Protein AF-A0AA43KX79-F1 (afdb_monomer)

Mean predicted aligned error: 3.8 Å

Nearest PDB structures (foldseek):
  7kb3-assembly2_C  TM=3.695E-01  e=6.181E+00  Vibrio cholerae O1 biovar El Tor str. N16961

Secondary structure (DSSP, 8-state):
-EEEEEE-TT--HHHHHHHHHHHHHHHHTS--EETTEE-GGGGPBPTTS-BHHHHHHHHS-EEEE-SSEEEEE-SSEEEEEE-HHHHHHTTS---EEEEGGG-

Radius of gyration: 12.98 Å; Cα contacts (8 Å, |Δi|>4): 204; chains: 1; bounding box: 33×32×28 Å

Sequence (103 aa):
MEATHKIVEGYTNRKLANAALKAMALIDDCDQGTIRNPYNLASAILDDNRTLIQTIYEDGYIRFNNGWFIVEADEYCLYVDITGIAHREMGFPEYKMNDDTNN

Structure (mmCIF, N/CA/C/O backbone):
data_AF-A0AA43KX79-F1
#
_entry.id   AF-A0AA43KX79-F1
#
loop_
_atom_site.group_PDB
_atom_site.id
_atom_site.type_symbol
_atom_site.label_atom_id
_atom_site.label_alt_id
_atom_site.label_comp_id
_atom_site.label_asym_id
_atom_site.label_entity_id
_atom_site.label_seq_id
_atom_site.pdbx_PDB_ins_code
_atom_site.Cartn_x
_atom_site.Cartn_y
_atom_site.Cartn_z
_atom_site.occupancy
_atom_site.B_iso_or_equiv
_atom_site.auth_seq_id
_atom_site.auth_comp_id
_atom_site.auth_asym_id
_atom_site.auth_atom_id
_atom_site.pdbx_PDB_model_num
ATOM 1 N N . MET A 1 1 ? 13.446 4.462 -11.176 1.00 81.94 1 MET A N 1
ATOM 2 C CA . MET A 1 1 ? 12.497 3.896 -10.192 1.00 81.94 1 MET A CA 1
ATOM 3 C C . MET A 1 1 ? 12.695 4.623 -8.879 1.00 81.94 1 MET A C 1
ATOM 5 O O . MET A 1 1 ? 13.845 4.896 -8.536 1.00 81.94 1 MET A O 1
ATOM 9 N N . GLU A 1 2 ? 11.615 4.993 -8.194 1.00 88.12 2 GLU A N 1
ATOM 10 C CA . GLU A 1 2 ? 11.696 5.750 -6.943 1.00 88.12 2 GLU A CA 1
ATOM 11 C C . GLU A 1 2 ? 11.037 4.975 -5.800 1.00 88.12 2 GLU A C 1
ATOM 13 O O . GLU A 1 2 ? 9.816 4.831 -5.751 1.00 88.12 2 GLU A O 1
ATOM 18 N N . ALA A 1 3 ? 11.864 4.450 -4.896 1.00 90.19 3 ALA A N 1
ATOM 19 C CA . ALA A 1 3 ? 11.389 3.837 -3.667 1.00 90.19 3 ALA A CA 1
ATOM 20 C C . ALA A 1 3 ? 10.913 4.908 -2.694 1.00 90.19 3 ALA A C 1
ATOM 22 O O . ALA A 1 3 ? 11.428 6.027 -2.673 1.00 90.19 3 ALA A O 1
ATOM 23 N N . THR A 1 4 ? 9.929 4.559 -1.878 1.00 94.56 4 THR A N 1
ATOM 24 C CA . THR A 1 4 ? 9.332 5.467 -0.904 1.00 94.56 4 THR A CA 1
ATOM 25 C C . THR A 1 4 ? 9.569 4.940 0.497 1.00 94.56 4 THR A C 1
ATOM 27 O O . THR A 1 4 ? 9.192 3.812 0.797 1.00 94.56 4 THR A O 1
ATOM 30 N N . HIS A 1 5 ? 10.112 5.788 1.365 1.00 95.31 5 HIS A N 1
ATOM 31 C CA .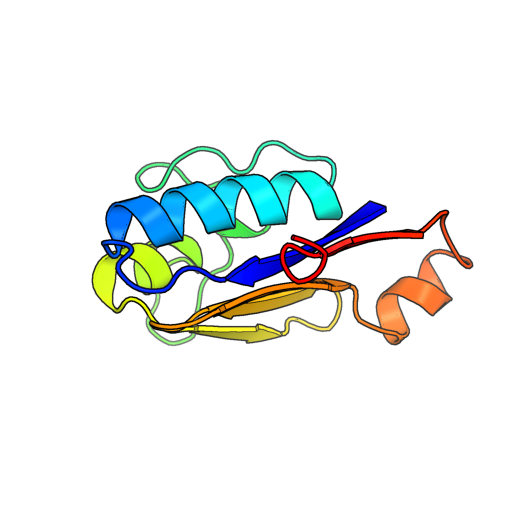 HIS A 1 5 ? 10.089 5.619 2.810 1.00 95.31 5 HIS A CA 1
ATOM 32 C C . HIS A 1 5 ? 9.536 6.898 3.442 1.00 95.31 5 HIS A C 1
ATOM 34 O O . HIS A 1 5 ? 10.106 7.980 3.321 1.00 95.31 5 HIS A O 1
ATOM 40 N N . LYS A 1 6 ? 8.367 6.791 4.070 1.00 93.81 6 LYS A N 1
ATOM 41 C CA . LYS A 1 6 ? 7.581 7.952 4.482 1.00 93.81 6 LYS A CA 1
ATOM 42 C C . LYS A 1 6 ? 7.041 7.788 5.892 1.00 93.81 6 LYS A C 1
ATOM 44 O O . LYS A 1 6 ? 6.395 6.787 6.188 1.00 93.81 6 LYS A O 1
ATOM 49 N N . ILE A 1 7 ? 7.225 8.813 6.725 1.00 95.00 7 ILE A N 1
ATOM 50 C CA . ILE A 1 7 ? 6.564 8.908 8.030 1.00 95.00 7 ILE A CA 1
ATOM 51 C C . ILE A 1 7 ? 5.097 9.299 7.797 1.00 95.00 7 ILE A C 1
ATOM 53 O O . ILE A 1 7 ? 4.789 10.320 7.175 1.00 95.00 7 ILE A O 1
ATOM 57 N N . VAL A 1 8 ? 4.181 8.464 8.280 1.00 94.88 8 VAL A N 1
ATOM 58 C CA . VAL A 1 8 ? 2.722 8.596 8.119 1.00 94.88 8 VAL A CA 1
ATOM 59 C C . VAL A 1 8 ? 1.988 8.675 9.457 1.00 94.88 8 VAL A C 1
ATOM 61 O O . VAL A 1 8 ? 0.765 8.552 9.489 1.00 94.88 8 VAL A O 1
ATOM 64 N N . GLU A 1 9 ? 2.707 8.944 10.548 1.00 95.25 9 GLU A N 1
ATOM 65 C CA . GLU A 1 9 ? 2.116 9.093 11.878 1.00 95.25 9 GLU A CA 1
ATOM 66 C C . GLU A 1 9 ? 0.921 10.068 11.866 1.00 95.25 9 GLU A C 1
ATOM 68 O O . GLU A 1 9 ? 0.964 11.171 11.305 1.00 95.25 9 GLU A O 1
ATOM 73 N N . GLY A 1 10 ? -0.198 9.626 12.447 1.00 94.31 10 GLY A N 1
ATOM 74 C CA . GLY A 1 10 ? -1.448 10.388 12.497 1.00 94.31 10 GLY A CA 1
ATOM 75 C C . GLY A 1 10 ? -2.248 10.412 11.187 1.00 94.31 10 GLY A C 1
ATOM 76 O O . GLY A 1 10 ? -3.222 11.164 11.069 1.00 94.31 10 GLY A O 1
ATOM 77 N N . TYR A 1 11 ? -1.873 9.624 10.176 1.00 97.31 11 TYR A N 1
ATOM 78 C CA . TYR A 1 11 ? -2.683 9.466 8.970 1.00 97.31 11 TYR A CA 1
ATOM 79 C C . TYR A 1 11 ? -3.930 8.631 9.273 1.00 97.31 11 TYR A C 1
ATOM 81 O O . TYR A 1 11 ? -3.894 7.651 10.004 1.00 97.31 11 TYR A O 1
ATOM 89 N N . THR A 1 12 ? -5.055 8.991 8.654 1.00 98.12 12 THR A N 1
ATOM 90 C CA . THR A 1 12 ? -6.201 8.077 8.573 1.00 98.12 12 THR A CA 1
ATOM 91 C C . THR A 1 12 ? -5.909 6.986 7.547 1.00 98.12 12 THR A C 1
ATOM 93 O O . THR A 1 12 ? -5.191 7.249 6.580 1.00 98.12 12 THR A O 1
ATOM 96 N N . ASN A 1 13 ? -6.545 5.814 7.650 1.00 98.12 13 ASN A N 1
ATOM 97 C CA . ASN A 1 13 ? -6.360 4.727 6.673 1.00 98.12 13 ASN A CA 1
ATOM 98 C C . ASN A 1 13 ? -6.643 5.184 5.232 1.00 98.12 13 ASN A C 1
ATOM 100 O O . ASN A 1 13 ? -5.945 4.815 4.292 1.00 98.12 13 ASN A O 1
ATOM 104 N N . ARG A 1 14 ? -7.605 6.099 5.038 1.00 97.88 14 ARG A N 1
ATOM 105 C CA . ARG A 1 14 ? -7.840 6.732 3.731 1.00 97.88 14 ARG A CA 1
ATOM 106 C C . ARG A 1 14 ? -6.636 7.539 3.249 1.00 97.88 14 ARG A C 1
ATOM 108 O O . ARG A 1 14 ? -6.318 7.500 2.061 1.00 97.88 14 ARG A O 1
ATOM 115 N N . LYS A 1 15 ? -6.003 8.319 4.125 1.00 97.81 15 LYS A N 1
ATOM 116 C CA . LYS A 1 15 ? -4.822 9.119 3.779 1.00 97.81 15 LYS A CA 1
ATOM 117 C C . LYS A 1 15 ? -3.613 8.214 3.527 1.00 97.81 15 LYS A C 1
ATOM 119 O O . LYS A 1 15 ? -2.905 8.451 2.553 1.00 97.81 15 LYS A O 1
ATOM 124 N N . LEU A 1 16 ? -3.447 7.162 4.331 1.00 98.25 16 LEU A N 1
ATOM 125 C CA . LEU A 1 16 ? -2.429 6.126 4.157 1.00 98.25 16 LEU A CA 1
ATOM 126 C C . LEU A 1 16 ? -2.575 5.419 2.805 1.00 98.25 16 LEU A C 1
ATOM 128 O O . LEU A 1 16 ? -1.635 5.412 2.020 1.00 98.25 16 LEU A O 1
ATOM 132 N N . ALA A 1 17 ? -3.775 4.945 2.465 1.00 98.19 17 ALA A N 1
ATOM 133 C CA . ALA A 1 17 ? -4.051 4.306 1.180 1.00 98.19 17 ALA A CA 1
ATOM 134 C C . ALA A 1 17 ? -3.754 5.239 -0.011 1.00 98.19 17 ALA A C 1
ATOM 136 O O . ALA A 1 17 ? -3.100 4.847 -0.972 1.00 98.19 17 ALA A O 1
ATOM 137 N N . ASN A 1 18 ? -4.156 6.513 0.051 1.00 98.00 18 ASN A N 1
ATOM 138 C CA . ASN A 1 18 ? -3.817 7.461 -1.019 1.00 98.00 18 ASN A CA 1
ATOM 139 C C . ASN A 1 18 ? -2.307 7.741 -1.120 1.00 98.00 18 ASN A C 1
ATOM 141 O O . ASN A 1 18 ? -1.821 8.016 -2.216 1.00 98.00 18 ASN A O 1
ATOM 145 N N . ALA A 1 19 ? -1.567 7.699 -0.009 1.00 97.38 19 ALA A N 1
ATOM 146 C CA . ALA A 1 19 ? -0.110 7.795 -0.035 1.00 97.38 19 ALA A CA 1
ATOM 147 C C . ALA A 1 19 ? 0.515 6.535 -0.654 1.00 97.38 19 ALA A C 1
ATOM 149 O O . ALA A 1 19 ? 1.386 6.656 -1.511 1.00 97.38 19 ALA A O 1
ATOM 150 N N . ALA A 1 20 ? 0.003 5.353 -0.304 1.00 98.00 20 ALA A N 1
ATOM 151 C CA . ALA A 1 20 ? 0.442 4.080 -0.858 1.00 98.00 20 ALA A CA 1
ATOM 152 C C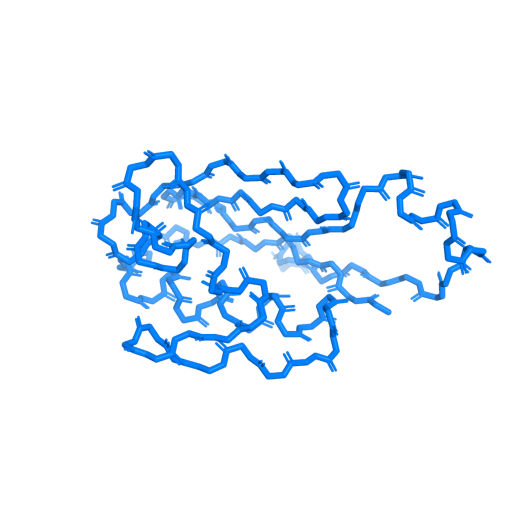 . ALA A 1 20 ? 0.220 4.000 -2.378 1.00 98.00 20 ALA A C 1
ATOM 154 O O . ALA A 1 20 ? 1.139 3.620 -3.092 1.00 98.00 20 ALA A O 1
ATOM 155 N N . LEU A 1 21 ? -0.933 4.445 -2.901 1.00 98.06 21 LEU A N 1
ATOM 156 C CA . LEU A 1 21 ? -1.179 4.513 -4.354 1.00 98.06 21 LEU A CA 1
ATOM 157 C C . LEU A 1 21 ? -0.117 5.342 -5.088 1.00 98.06 21 LEU A C 1
ATOM 159 O O . LEU A 1 21 ? 0.356 4.945 -6.149 1.00 98.06 21 LEU A O 1
ATOM 163 N N . LYS A 1 22 ? 0.276 6.486 -4.516 1.00 97.00 22 LYS A N 1
ATOM 164 C CA . LYS A 1 22 ? 1.316 7.343 -5.099 1.00 97.00 22 LYS A CA 1
ATOM 165 C C . LYS A 1 22 ? 2.688 6.680 -5.043 1.00 97.00 22 LYS A C 1
ATOM 167 O O . LYS A 1 22 ? 3.399 6.706 -6.036 1.00 97.00 22 LYS A O 1
ATOM 172 N N . ALA A 1 23 ? 3.037 6.081 -3.908 1.00 97.19 23 ALA A N 1
ATOM 173 C CA . ALA A 1 23 ? 4.304 5.380 -3.728 1.00 97.19 23 ALA A CA 1
ATOM 174 C C . ALA A 1 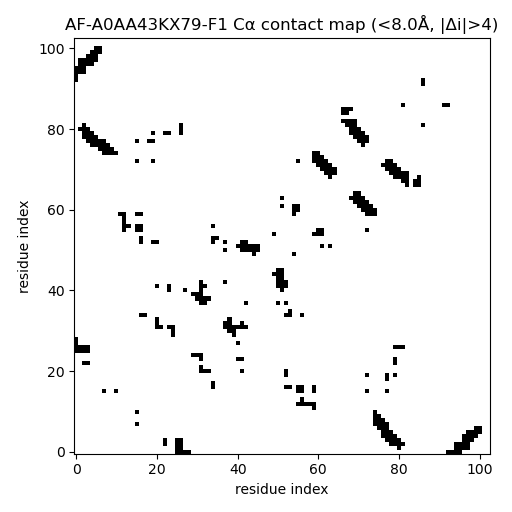23 ? 4.441 4.188 -4.693 1.00 97.19 23 ALA A C 1
ATOM 176 O O . ALA A 1 23 ? 5.472 4.023 -5.336 1.00 97.19 23 ALA A O 1
ATOM 177 N N . MET A 1 24 ? 3.369 3.410 -4.865 1.00 97.62 24 MET A N 1
ATOM 178 C CA . MET A 1 24 ? 3.305 2.330 -5.853 1.00 97.62 24 MET A CA 1
ATOM 179 C C . MET A 1 24 ? 3.467 2.863 -7.283 1.00 97.62 24 MET A C 1
ATOM 181 O O . MET A 1 24 ? 4.242 2.304 -8.049 1.00 97.62 24 MET A O 1
ATOM 185 N N . ALA A 1 25 ? 2.815 3.977 -7.635 1.00 96.38 25 ALA A N 1
ATOM 186 C CA . ALA A 1 25 ? 2.975 4.581 -8.958 1.00 96.38 25 ALA A CA 1
ATOM 187 C C . ALA A 1 25 ? 4.409 5.073 -9.231 1.00 96.38 25 ALA A C 1
ATOM 189 O O . ALA A 1 25 ? 4.883 4.969 -10.358 1.00 96.38 25 ALA A O 1
ATOM 190 N N . LEU A 1 26 ? 5.106 5.586 -8.210 1.00 94.62 26 LEU A N 1
ATOM 191 C CA . LEU A 1 26 ? 6.491 6.066 -8.318 1.00 94.62 26 LEU A CA 1
ATOM 192 C C . LEU A 1 26 ? 7.502 4.939 -8.569 1.00 94.62 26 LEU A C 1
ATOM 194 O O . LEU A 1 26 ? 8.46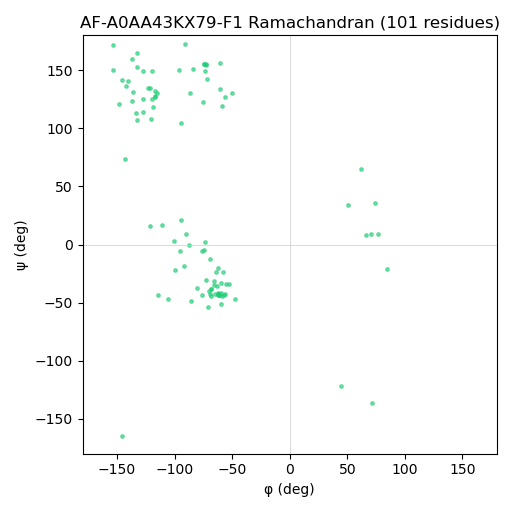4 5.128 -9.321 1.00 94.62 26 LEU A O 1
ATOM 198 N N . ILE A 1 27 ? 7.306 3.774 -7.946 1.00 94.06 27 ILE A N 1
ATOM 199 C CA . ILE A 1 27 ? 8.227 2.647 -8.129 1.00 94.06 27 ILE A CA 1
ATOM 200 C C . ILE A 1 27 ? 7.955 1.887 -9.433 1.00 94.06 27 ILE A C 1
ATOM 202 O O . ILE A 1 27 ? 8.896 1.465 -10.101 1.00 94.06 27 ILE A O 1
ATOM 206 N N . ASP A 1 28 ? 6.683 1.741 -9.797 1.00 90.94 28 ASP A N 1
ATOM 207 C CA . ASP A 1 28 ? 6.200 0.901 -10.900 1.00 90.94 28 ASP A CA 1
ATOM 208 C C . ASP A 1 28 ? 6.003 1.681 -12.218 1.00 90.94 28 ASP A C 1
ATOM 210 O O . ASP A 1 28 ? 5.698 1.093 -13.250 1.00 90.94 28 ASP A O 1
ATOM 214 N N . ASP A 1 29 ? 6.173 3.011 -12.193 1.00 91.00 29 ASP A N 1
ATOM 215 C CA . ASP A 1 29 ? 5.988 3.933 -13.334 1.00 91.00 29 ASP A CA 1
ATOM 216 C C . ASP A 1 29 ? 4.638 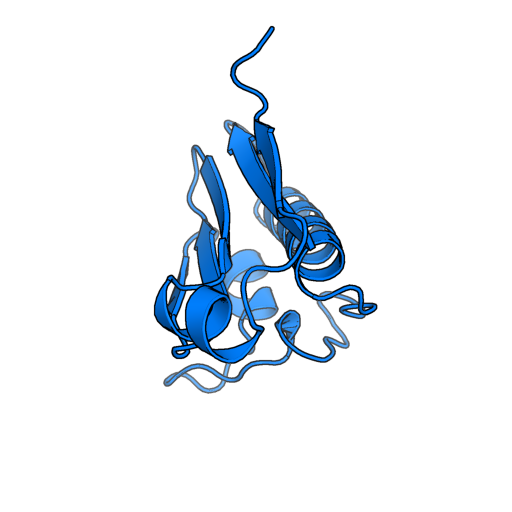3.739 -14.058 1.00 91.00 29 ASP A C 1
ATOM 218 O O . ASP A 1 29 ? 4.504 3.862 -15.277 1.00 91.00 29 ASP A O 1
ATOM 222 N N . CYS A 1 30 ? 3.608 3.392 -13.282 1.00 92.94 30 CYS A N 1
ATOM 223 C CA . CYS A 1 30 ? 2.280 3.044 -13.771 1.00 92.94 30 CYS A CA 1
ATOM 224 C C . CYS A 1 30 ? 1.193 3.628 -12.859 1.00 92.94 30 CYS A C 1
ATOM 226 O O . CYS A 1 30 ? 1.329 3.613 -11.633 1.00 92.94 30 CYS A O 1
ATOM 228 N N . ASP A 1 31 ? 0.093 4.121 -13.442 1.00 95.44 31 ASP A N 1
ATOM 229 C CA . ASP A 1 31 ? -1.091 4.529 -12.674 1.00 95.44 31 ASP A CA 1
ATOM 230 C C . ASP A 1 31 ? -1.649 3.325 -11.905 1.00 95.44 31 ASP A C 1
ATOM 232 O O . ASP A 1 31 ? -1.798 2.245 -12.458 1.00 95.44 31 ASP A O 1
ATOM 236 N N . GLN A 1 32 ? -1.973 3.509 -10.630 1.00 97.88 32 GLN A N 1
ATOM 237 C CA . GLN A 1 32 ? -2.473 2.456 -9.743 1.00 97.88 32 GLN A CA 1
ATOM 238 C C . GLN A 1 32 ? -3.998 2.514 -9.567 1.00 97.88 32 GLN A C 1
ATOM 240 O O . GLN A 1 32 ? -4.588 1.747 -8.801 1.00 97.88 32 GLN A O 1
ATOM 245 N N . GLY A 1 33 ? -4.662 3.432 -10.272 1.00 97.50 33 GLY A N 1
ATOM 246 C CA . GLY A 1 33 ? -6.097 3.638 -10.206 1.00 97.50 33 GLY A CA 1
ATOM 247 C C . GLY A 1 33 ? -6.525 4.272 -8.884 1.00 97.50 33 GLY A C 1
ATOM 248 O O . GLY A 1 33 ? -5.942 5.238 -8.393 1.00 97.50 33 GLY A O 1
ATOM 249 N N . THR A 1 34 ? -7.608 3.757 -8.305 1.00 97.62 34 THR A N 1
ATOM 250 C CA . THR A 1 34 ? -8.192 4.296 -7.068 1.00 97.62 34 THR A CA 1
ATOM 251 C C . THR A 1 34 ? -8.491 3.186 -6.072 1.00 97.62 34 THR A C 1
ATOM 253 O O . THR A 1 34 ? -8.623 2.030 -6.449 1.00 97.62 34 THR A O 1
ATOM 256 N N . ILE A 1 35 ? -8.734 3.537 -4.807 1.00 96.69 35 ILE A N 1
ATOM 257 C CA . ILE A 1 35 ? -9.124 2.574 -3.755 1.00 96.69 35 ILE A CA 1
ATOM 258 C C . ILE A 1 35 ? -10.337 1.711 -4.171 1.00 96.69 35 ILE A C 1
ATOM 260 O O . ILE A 1 35 ? -10.436 0.552 -3.788 1.00 96.69 35 ILE A O 1
ATOM 264 N N . ARG A 1 36 ? -11.277 2.268 -4.952 1.00 95.75 36 ARG A N 1
ATOM 265 C CA . ARG A 1 36 ? -12.495 1.563 -5.402 1.00 95.75 36 ARG A CA 1
ATOM 266 C C . ARG A 1 36 ? -12.342 0.850 -6.745 1.00 95.75 36 ARG A C 1
ATOM 268 O O . ARG A 1 36 ? -13.177 0.018 -7.073 1.00 95.75 36 ARG A O 1
ATOM 275 N N . ASN A 1 37 ? -11.334 1.221 -7.525 1.00 97.75 37 ASN A N 1
ATOM 276 C CA . ASN A 1 37 ? -11.026 0.638 -8.826 1.00 97.75 37 ASN A CA 1
ATOM 277 C C . ASN A 1 37 ? -9.498 0.576 -8.966 1.00 97.75 37 ASN A C 1
ATOM 279 O O . ASN A 1 37 ? -8.923 1.460 -9.616 1.00 97.75 37 ASN A O 1
ATOM 283 N N . PRO A 1 38 ? -8.843 -0.354 -8.250 1.00 97.81 38 PRO A N 1
ATOM 284 C CA . PRO A 1 38 ? -7.392 -0.450 -8.249 1.00 97.81 38 PRO A CA 1
ATOM 285 C C . PRO A 1 38 ? -6.874 -1.054 -9.547 1.00 97.81 38 PRO A C 1
ATOM 287 O O . PRO A 1 38 ? -7.572 -1.818 -10.213 1.00 97.81 38 PRO A O 1
ATOM 290 N N . TYR A 1 39 ? -5.628 -0.736 -9.878 1.00 98.06 39 TYR A N 1
ATOM 291 C CA . TYR A 1 39 ? -4.931 -1.254 -11.049 1.00 98.06 39 TYR A CA 1
ATOM 292 C C . TYR A 1 39 ? -3.488 -1.647 -10.703 1.00 98.06 39 TYR A C 1
ATOM 294 O O . TYR A 1 39 ? -2.953 -1.220 -9.683 1.00 98.06 39 TYR A O 1
ATOM 302 N N . ASN A 1 40 ? -2.894 -2.500 -11.538 1.00 96.88 40 ASN A N 1
ATOM 303 C CA . ASN A 1 40 ? -1.541 -3.045 -11.416 1.00 96.88 40 ASN A CA 1
ATOM 304 C C . ASN A 1 40 ? -1.180 -3.525 -9.995 1.00 96.88 40 ASN A C 1
ATOM 306 O O . ASN A 1 40 ? -1.885 -4.380 -9.450 1.00 96.88 40 ASN A O 1
ATOM 310 N N . LEU A 1 41 ? -0.127 -2.981 -9.375 1.00 97.25 41 LEU A N 1
ATOM 311 C CA . LEU A 1 41 ? 0.346 -3.384 -8.050 1.00 97.25 41 LEU A CA 1
ATOM 312 C C . LEU A 1 41 ? -0.728 -3.188 -6.971 1.00 97.25 41 LEU A C 1
ATOM 314 O O . LEU A 1 41 ? -0.951 -4.083 -6.156 1.00 97.25 41 LEU A O 1
ATOM 318 N N . ALA A 1 42 ? -1.467 -2.078 -7.009 1.00 98.00 42 ALA A N 1
ATOM 319 C CA . ALA A 1 42 ? -2.553 -1.824 -6.061 1.00 98.00 42 ALA A CA 1
ATOM 320 C C . ALA A 1 42 ? -3.711 -2.831 -6.170 1.00 98.00 42 ALA A C 1
ATOM 322 O O . ALA A 1 42 ? -4.453 -3.018 -5.202 1.00 98.00 42 ALA A O 1
ATOM 323 N N . SER A 1 43 ? -3.870 -3.477 -7.331 1.00 98.06 43 SER A N 1
ATOM 324 C CA . SER A 1 43 ? -4.901 -4.494 -7.582 1.00 98.06 43 SER A CA 1
ATOM 325 C C . SER A 1 43 ? -4.490 -5.918 -7.200 1.00 98.06 43 SER A C 1
ATOM 327 O O . SER A 1 43 ? -5.298 -6.833 -7.355 1.00 98.06 43 SER A O 1
ATOM 329 N N . ALA A 1 44 ? -3.269 -6.119 -6.689 1.00 97.88 44 ALA A N 1
ATOM 330 C CA . ALA A 1 44 ? -2.800 -7.430 -6.254 1.00 97.88 44 ALA A CA 1
ATOM 331 C C . ALA A 1 44 ? -3.754 -8.028 -5.209 1.00 97.88 44 ALA A C 1
ATOM 333 O O . ALA A 1 44 ? -4.071 -7.378 -4.216 1.00 97.88 44 ALA A O 1
ATOM 334 N N . ILE A 1 45 ? -4.220 -9.253 -5.449 1.00 97.62 45 ILE A N 1
ATOM 335 C CA . ILE A 1 45 ? -5.154 -9.954 -4.564 1.00 97.62 45 ILE A CA 1
ATOM 336 C C . ILE A 1 45 ? -4.368 -10.686 -3.477 1.00 97.62 45 ILE A C 1
ATOM 338 O O . ILE A 1 45 ? -3.410 -11.398 -3.781 1.00 97.62 45 ILE A O 1
ATOM 342 N N . LEU A 1 46 ? -4.778 -10.501 -2.223 1.00 96.44 46 LEU A N 1
ATOM 343 C CA . LEU A 1 46 ? -4.234 -11.196 -1.058 1.00 96.44 46 LEU A CA 1
ATOM 344 C C . LEU A 1 46 ? -5.018 -12.485 -0.766 1.00 96.44 46 LEU A C 1
ATOM 346 O O . LEU A 1 46 ? -6.081 -12.731 -1.337 1.00 96.44 46 LEU A O 1
ATOM 350 N N . ASP A 1 47 ? -4.519 -13.290 0.173 1.00 95.44 47 ASP A N 1
ATOM 351 C CA . ASP A 1 47 ? -5.115 -14.581 0.552 1.00 95.44 47 ASP A CA 1
ATOM 352 C C . ASP A 1 47 ? -6.577 -14.476 1.035 1.00 95.44 47 ASP A C 1
ATOM 354 O O . ASP A 1 47 ? -7.340 -15.439 0.948 1.00 95.44 47 ASP A O 1
ATOM 358 N N . ASP A 1 48 ? -6.994 -13.305 1.522 1.00 95.56 48 ASP A N 1
ATOM 359 C CA . ASP A 1 48 ? -8.358 -13.021 1.981 1.00 95.56 48 ASP A CA 1
ATOM 360 C C . ASP A 1 48 ? -9.295 -12.478 0.880 1.00 95.56 48 ASP A C 1
ATOM 362 O O . ASP A 1 48 ? -10.430 -12.092 1.165 1.00 95.56 48 ASP A O 1
ATOM 366 N N . ASN A 1 49 ? -8.855 -12.493 -0.383 1.00 96.75 49 ASN A N 1
ATOM 367 C CA . ASN A 1 49 ? -9.539 -11.961 -1.570 1.00 96.75 49 ASN A CA 1
ATOM 368 C C . ASN A 1 49 ? -9.725 -10.437 -1.611 1.00 96.75 49 ASN A C 1
ATOM 370 O O . ASN A 1 49 ? -10.401 -9.935 -2.515 1.00 96.75 49 ASN A O 1
ATOM 374 N N . ARG A 1 50 ? -9.130 -9.680 -0.687 1.00 97.38 50 ARG A N 1
ATOM 375 C CA . ARG A 1 50 ? -9.056 -8.223 -0.814 1.00 97.38 50 ARG A CA 1
ATOM 376 C C . ARG A 1 50 ? -7.867 -7.840 -1.683 1.00 97.38 50 ARG A C 1
ATOM 378 O O . ARG A 1 50 ? -6.864 -8.547 -1.767 1.00 97.38 50 ARG A O 1
ATOM 385 N N . THR A 1 51 ? -7.990 -6.706 -2.361 1.00 98.44 51 THR A N 1
ATOM 386 C CA . THR A 1 51 ? -6.849 -6.094 -3.048 1.00 98.44 51 THR A CA 1
ATOM 387 C C . THR A 1 51 ? -5.894 -5.473 -2.032 1.00 98.44 51 THR A C 1
ATOM 389 O O . THR A 1 51 ? -6.317 -5.023 -0.966 1.00 98.44 51 THR A O 1
ATOM 392 N N . LEU A 1 52 ? -4.619 -5.363 -2.399 1.00 98.12 52 LEU A N 1
ATOM 393 C CA . LEU A 1 52 ? -3.574 -4.729 -1.602 1.00 98.12 52 LEU A CA 1
ATOM 394 C C . LEU A 1 52 ? -4.019 -3.364 -1.061 1.00 98.12 52 LEU A C 1
ATOM 396 O O . LEU A 1 52 ? -3.872 -3.076 0.128 1.00 98.12 52 LEU A O 1
ATOM 400 N N . ILE A 1 53 ? -4.603 -2.526 -1.924 1.00 98.50 53 ILE A N 1
ATOM 401 C CA . ILE A 1 53 ? -5.031 -1.191 -1.507 1.00 98.50 53 ILE A CA 1
ATOM 402 C C . ILE A 1 53 ? -6.271 -1.203 -0.609 1.00 98.50 53 ILE A C 1
ATOM 404 O O . ILE A 1 53 ? -6.409 -0.321 0.242 1.00 98.50 53 ILE A O 1
ATOM 408 N N . GLN A 1 54 ? -7.168 -2.179 -0.776 1.00 98.31 54 GLN A N 1
ATOM 409 C CA . GLN A 1 54 ? -8.319 -2.341 0.113 1.00 98.31 54 GLN A CA 1
ATOM 410 C C . GLN A 1 54 ? -7.855 -2.695 1.521 1.00 98.31 54 GLN A C 1
ATOM 412 O O . GLN A 1 54 ? -8.327 -2.073 2.465 1.00 98.31 54 GLN A O 1
ATOM 417 N N . THR A 1 55 ? -6.877 -3.588 1.667 1.00 98.31 55 THR A N 1
ATOM 418 C CA . THR A 1 55 ? -6.331 -3.949 2.982 1.00 98.31 55 THR A CA 1
ATOM 419 C C . THR A 1 55 ? -5.691 -2.752 3.682 1.00 98.31 55 THR A C 1
ATOM 421 O O . THR A 1 55 ? -5.984 -2.498 4.845 1.00 98.31 55 THR A O 1
ATOM 424 N N . ILE A 1 56 ? -4.919 -1.922 2.970 1.00 98.25 56 ILE A N 1
ATOM 425 C CA . ILE A 1 56 ? -4.379 -0.674 3.547 1.00 98.25 56 ILE A CA 1
ATOM 426 C C . ILE A 1 56 ? -5.510 0.287 3.951 1.00 98.25 56 ILE A C 1
ATOM 428 O O . ILE A 1 56 ? -5.444 0.933 4.996 1.00 98.25 56 ILE A O 1
ATOM 432 N N . TYR A 1 57 ? -6.552 0.410 3.125 1.00 98.38 57 TYR A N 1
ATOM 433 C CA . TYR A 1 57 ? -7.680 1.304 3.389 1.00 98.38 57 TYR A CA 1
ATOM 434 C C . TYR A 1 57 ? -8.546 0.860 4.576 1.00 98.38 57 TYR A C 1
ATOM 436 O O . TYR A 1 57 ? -9.041 1.708 5.320 1.00 98.38 57 TYR A O 1
ATOM 444 N N . GLU A 1 58 ? -8.756 -0.442 4.737 1.00 98.06 58 GLU A N 1
ATOM 445 C CA . GLU A 1 58 ? -9.617 -1.007 5.776 1.00 98.06 58 GLU A CA 1
ATOM 446 C C . GLU A 1 58 ? -8.853 -1.188 7.086 1.00 98.06 58 GLU A C 1
ATOM 448 O O . GLU A 1 58 ? -9.301 -0.695 8.121 1.00 98.06 58 GLU A O 1
ATOM 453 N N . ASP A 1 59 ? -7.663 -1.784 7.027 1.00 97.88 59 ASP A N 1
ATOM 454 C CA . ASP A 1 59 ? -6.949 -2.251 8.216 1.00 97.88 59 ASP A CA 1
ATOM 455 C C . ASP A 1 59 ? -5.851 -1.275 8.658 1.00 97.88 59 ASP A C 1
ATOM 457 O O . ASP A 1 59 ? -5.445 -1.285 9.816 1.00 97.88 59 ASP A O 1
ATOM 461 N N . GLY A 1 60 ? -5.369 -0.413 7.755 1.00 97.50 60 GLY A N 1
ATOM 462 C CA . GLY A 1 60 ? -4.268 0.512 8.044 1.00 97.50 60 GLY A CA 1
ATOM 463 C C . GLY A 1 60 ? -2.910 -0.179 8.201 1.00 97.50 60 GLY A C 1
ATOM 464 O O . GLY A 1 60 ? -1.946 0.464 8.602 1.00 97.50 60 GLY A O 1
ATOM 465 N N . TYR A 1 61 ? -2.831 -1.473 7.884 1.00 97.25 61 TYR A N 1
ATOM 466 C CA . TYR A 1 61 ? -1.634 -2.286 8.045 1.00 97.25 61 TYR A CA 1
ATOM 467 C C . TYR A 1 61 ? -1.470 -3.271 6.886 1.00 97.25 61 TYR A C 1
ATOM 469 O O . TYR A 1 61 ? -2.431 -3.926 6.482 1.00 97.25 61 TYR A O 1
ATOM 477 N N . ILE A 1 62 ? -0.247 -3.413 6.371 1.00 97.75 62 ILE A N 1
ATOM 478 C CA . ILE A 1 62 ? 0.102 -4.458 5.407 1.00 97.75 62 ILE A CA 1
ATOM 479 C C . ILE A 1 62 ? 1.587 -4.815 5.472 1.00 97.75 62 ILE A C 1
ATOM 481 O O . ILE A 1 62 ? 2.441 -3.966 5.722 1.00 97.75 62 ILE A O 1
ATOM 485 N N . ARG A 1 63 ? 1.891 -6.076 5.158 1.00 97.06 63 ARG A N 1
ATOM 486 C CA . ARG A 1 63 ? 3.215 -6.523 4.718 1.00 97.06 63 ARG A CA 1
ATOM 487 C C . ARG A 1 63 ? 3.048 -7.396 3.489 1.00 97.06 63 ARG A C 1
ATOM 489 O O . ARG A 1 63 ? 2.557 -8.517 3.583 1.00 97.06 63 ARG A O 1
ATOM 496 N N . PHE A 1 64 ? 3.425 -6.864 2.340 1.00 97.75 64 PHE A N 1
ATOM 497 C CA . PHE A 1 64 ? 3.259 -7.508 1.049 1.00 97.75 64 PHE A CA 1
ATOM 498 C C . PHE A 1 64 ? 4.604 -7.642 0.345 1.00 97.75 64 PHE A C 1
ATOM 500 O O . PHE A 1 64 ? 5.392 -6.699 0.289 1.00 97.75 64 PHE A O 1
ATOM 507 N N . ASN A 1 65 ? 4.846 -8.824 -0.215 1.00 96.44 65 ASN A N 1
ATOM 508 C CA . ASN A 1 65 ? 6.001 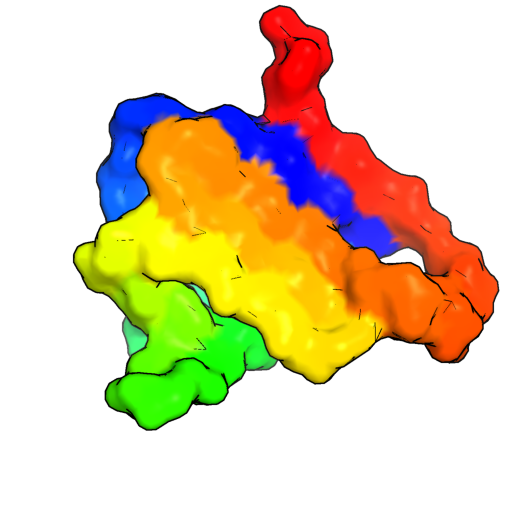-9.111 -1.050 1.00 96.44 65 ASN A CA 1
ATOM 509 C C . ASN A 1 65 ? 5.608 -10.160 -2.094 1.00 96.44 65 ASN A C 1
ATOM 511 O O . ASN A 1 65 ? 5.204 -11.264 -1.732 1.00 96.44 65 ASN A O 1
ATOM 515 N N . ASN A 1 66 ? 5.732 -9.827 -3.380 1.00 94.00 66 ASN A N 1
ATOM 516 C CA . ASN A 1 66 ? 5.417 -10.738 -4.489 1.00 94.00 66 ASN A CA 1
ATOM 517 C C . ASN A 1 66 ? 6.657 -11.204 -5.273 1.00 94.00 66 ASN A C 1
ATOM 519 O O . ASN A 1 66 ? 6.545 -11.664 -6.408 1.00 94.00 66 ASN A O 1
ATOM 523 N N . GLY A 1 67 ? 7.849 -11.039 -4.700 1.00 93.19 67 GLY A N 1
ATOM 524 C CA . GLY A 1 67 ? 9.126 -11.322 -5.350 1.00 93.19 67 GLY A CA 1
ATOM 525 C C . GLY A 1 67 ? 9.660 -10.176 -6.213 1.00 93.19 67 GLY A C 1
ATOM 526 O O . GLY A 1 67 ? 10.873 -10.106 -6.395 1.00 93.19 67 GLY A O 1
ATOM 527 N N . TRP A 1 68 ? 8.811 -9.246 -6.666 1.00 93.56 68 TRP A N 1
ATOM 528 C CA . TRP A 1 68 ? 9.221 -8.057 -7.427 1.00 93.56 68 TRP A CA 1
ATOM 529 C C . TRP A 1 68 ? 9.167 -6.777 -6.602 1.00 93.56 68 TRP A C 1
ATOM 531 O O . TRP A 1 68 ? 10.135 -6.021 -6.583 1.00 93.56 68 TRP A O 1
ATOM 541 N N . PHE A 1 69 ? 8.069 -6.577 -5.879 1.00 95.69 69 PHE A N 1
ATOM 542 C CA . PHE A 1 69 ? 7.789 -5.389 -5.085 1.00 95.69 69 PHE A CA 1
ATOM 543 C C . PHE A 1 69 ? 7.613 -5.743 -3.612 1.00 95.69 69 PHE A C 1
ATOM 545 O O . PHE A 1 69 ? 7.118 -6.821 -3.272 1.00 95.69 69 PHE A O 1
ATOM 552 N N . ILE A 1 70 ? 7.986 -4.799 -2.754 1.00 97.19 70 ILE A N 1
ATOM 553 C CA . ILE A 1 70 ? 7.734 -4.796 -1.317 1.00 97.19 70 ILE A CA 1
ATOM 554 C C . ILE A 1 70 ? 6.809 -3.617 -1.024 1.00 97.19 70 ILE A C 1
ATOM 556 O O . ILE A 1 70 ? 7.072 -2.502 -1.472 1.00 97.19 70 ILE A O 1
ATOM 560 N N . VAL A 1 71 ? 5.728 -3.864 -0.286 1.00 97.94 71 VAL A N 1
ATOM 561 C CA . VAL A 1 71 ? 4.827 -2.825 0.224 1.00 97.94 71 VAL A CA 1
ATOM 562 C C . VAL A 1 71 ? 4.555 -3.113 1.692 1.00 97.94 71 VAL A C 1
ATOM 564 O O . VAL A 1 71 ? 3.911 -4.105 2.033 1.00 97.94 71 VAL A O 1
ATOM 567 N N . GLU A 1 72 ? 5.036 -2.236 2.560 1.00 98.25 72 GLU A N 1
ATOM 568 C CA . GLU A 1 72 ? 4.774 -2.269 3.992 1.00 98.25 72 GLU A CA 1
ATOM 569 C C . GLU A 1 72 ? 4.121 -0.954 4.405 1.00 98.25 72 GLU A C 1
ATOM 571 O O . GLU A 1 72 ? 4.535 0.126 3.985 1.00 98.25 72 GLU A O 1
ATOM 576 N N . ALA A 1 73 ? 3.066 -1.038 5.203 1.00 97.75 73 ALA A N 1
ATOM 577 C CA . ALA A 1 73 ? 2.434 0.138 5.776 1.00 97.75 73 ALA A CA 1
ATOM 578 C C . ALA A 1 73 ? 1.919 -0.192 7.170 1.00 97.75 73 ALA A C 1
ATOM 580 O O . ALA A 1 73 ? 1.385 -1.281 7.385 1.00 97.75 73 ALA A O 1
ATOM 581 N N . ASP A 1 74 ? 2.056 0.752 8.087 1.00 96.50 74 ASP A N 1
ATOM 582 C CA . ASP A 1 74 ? 1.450 0.712 9.411 1.00 96.50 74 ASP A CA 1
ATOM 583 C C . ASP A 1 74 ? 1.067 2.130 9.875 1.00 96.50 74 ASP A C 1
ATOM 585 O O . ASP A 1 74 ? 0.971 3.067 9.076 1.00 96.50 74 ASP A O 1
ATOM 589 N N . GLU A 1 75 ? 0.795 2.291 11.170 1.00 95.12 75 GLU A N 1
ATOM 590 C CA . GLU A 1 75 ? 0.399 3.573 11.758 1.00 95.12 75 GLU A CA 1
ATOM 591 C C . GLU A 1 75 ? 1.528 4.622 11.803 1.00 95.12 75 GLU A C 1
ATOM 593 O O . GLU A 1 75 ? 1.247 5.801 12.028 1.00 95.12 75 GLU A O 1
ATOM 598 N N . TYR A 1 76 ? 2.782 4.224 11.559 1.00 95.25 76 TYR A N 1
ATOM 599 C CA . TYR A 1 76 ? 3.968 5.074 11.655 1.00 95.25 76 TYR A CA 1
ATOM 600 C C . TYR A 1 76 ? 4.655 5.294 10.312 1.00 95.25 76 TYR A C 1
ATOM 602 O O . TYR A 1 76 ? 5.047 6.429 10.019 1.00 95.25 76 TYR A O 1
ATOM 610 N N . CYS A 1 77 ? 4.818 4.248 9.499 1.00 96.38 77 CYS A N 1
ATOM 611 C CA . CYS A 1 77 ? 5.570 4.320 8.252 1.00 96.38 77 CYS A CA 1
ATOM 612 C C . CYS A 1 77 ? 4.851 3.690 7.049 1.00 96.38 77 CYS A C 1
ATOM 614 O O . CYS A 1 77 ? 4.023 2.788 7.155 1.00 96.38 77 CYS A O 1
ATOM 616 N N . LEU A 1 78 ? 5.190 4.210 5.870 1.00 97.69 78 LEU A N 1
ATOM 617 C CA . LEU A 1 78 ? 4.896 3.626 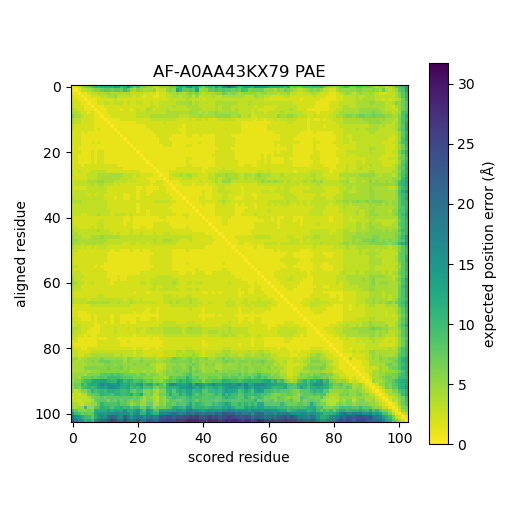4.567 1.00 97.69 78 LEU A CA 1
ATOM 618 C C . LEU A 1 78 ? 6.226 3.359 3.864 1.00 97.69 78 LEU A C 1
ATOM 620 O O . LEU A 1 78 ? 7.021 4.282 3.673 1.00 97.69 78 LEU A O 1
ATOM 624 N N . TYR A 1 79 ? 6.430 2.117 3.446 1.00 97.56 79 TYR A N 1
ATOM 625 C CA . TYR A 1 79 ? 7.597 1.666 2.706 1.00 97.56 79 TYR A CA 1
ATOM 626 C C . TYR A 1 79 ? 7.168 0.943 1.424 1.00 97.56 79 TYR A C 1
ATOM 628 O O . TYR A 1 79 ? 6.366 0.010 1.460 1.00 97.56 79 TYR A O 1
ATOM 636 N N . VAL A 1 80 ? 7.679 1.396 0.279 1.00 97.12 80 VAL A N 1
ATOM 637 C CA . VAL A 1 80 ? 7.424 0.798 -1.038 1.00 97.12 80 VAL A CA 1
ATOM 638 C C . VAL A 1 80 ? 8.726 0.733 -1.819 1.00 97.12 80 VAL A C 1
ATOM 640 O O . VAL A 1 80 ? 9.365 1.763 -2.033 1.00 97.12 80 VAL A O 1
ATOM 643 N N . ASP A 1 81 ? 9.105 -0.462 -2.262 1.00 95.75 81 ASP A N 1
ATOM 644 C CA . ASP A 1 81 ? 10.399 -0.704 -2.902 1.00 95.75 81 ASP A CA 1
ATOM 645 C C . ASP A 1 81 ? 10.355 -1.899 -3.868 1.00 95.75 81 ASP A C 1
ATOM 647 O O . ASP A 1 81 ? 9.375 -2.647 -3.922 1.00 95.75 81 ASP A O 1
ATOM 651 N N . ILE A 1 82 ? 11.433 -2.099 -4.623 1.00 92.81 82 ILE A N 1
ATOM 652 C CA . ILE A 1 82 ? 11.690 -3.313 -5.401 1.00 92.81 82 ILE A CA 1
ATOM 653 C C . ILE A 1 82 ? 12.598 -4.274 -4.637 1.00 92.81 82 ILE A C 1
ATOM 655 O O . ILE A 1 82 ? 13.468 -3.881 -3.863 1.00 92.81 82 ILE A O 1
ATOM 659 N N . THR A 1 83 ? 12.442 -5.571 -4.885 1.00 91.31 83 THR A N 1
ATOM 660 C CA . THR A 1 83 ? 13.339 -6.568 -4.298 1.00 91.31 83 THR A CA 1
ATOM 661 C C . THR A 1 83 ? 14.718 -6.530 -4.963 1.00 91.31 83 THR A C 1
ATOM 663 O O . THR A 1 83 ? 14.871 -6.206 -6.143 1.00 91.31 83 THR A O 1
ATOM 666 N N . GLY A 1 84 ? 15.749 -6.983 -4.245 1.00 84.88 84 GLY A N 1
ATOM 667 C CA . GLY A 1 84 ? 17.079 -7.174 -4.837 1.00 84.88 84 GLY A CA 1
ATOM 668 C C . GLY A 1 84 ? 17.112 -8.210 -5.973 1.00 84.88 84 GLY A C 1
ATOM 669 O O . GLY A 1 84 ? 18.036 -8.194 -6.787 1.00 84.88 84 GLY A O 1
ATOM 670 N N . ILE A 1 85 ? 16.113 -9.101 -6.047 1.00 86.88 85 ILE A N 1
ATOM 671 C CA . ILE A 1 85 ? 15.940 -10.045 -7.161 1.00 86.88 85 ILE A CA 1
ATOM 672 C C . ILE A 1 85 ? 15.504 -9.274 -8.406 1.00 86.88 85 ILE A C 1
ATOM 674 O O . ILE A 1 85 ? 16.205 -9.323 -9.416 1.00 86.88 85 ILE A O 1
ATOM 678 N N . ALA A 1 86 ? 14.436 -8.479 -8.303 1.00 86.50 86 ALA A N 1
ATOM 679 C CA . ALA A 1 86 ? 13.974 -7.620 -9.389 1.00 86.50 86 ALA A CA 1
ATOM 680 C C . ALA A 1 86 ? 15.075 -6.659 -9.858 1.00 86.50 86 ALA A C 1
ATOM 682 O O . ALA A 1 86 ? 15.343 -6.546 -11.051 1.00 86.50 86 ALA A O 1
ATOM 683 N N . HIS A 1 87 ? 15.803 -6.046 -8.922 1.00 85.06 87 HIS A N 1
ATOM 684 C CA . HIS A 1 87 ? 16.904 -5.133 -9.234 1.00 85.06 87 HIS A CA 1
ATOM 685 C C . HIS A 1 87 ? 18.026 -5.796 -10.059 1.00 85.06 87 HIS A C 1
ATOM 687 O O . HIS A 1 87 ? 18.668 -5.144 -10.891 1.00 85.06 87 HIS A O 1
ATOM 693 N N . ARG A 1 88 ? 18.267 -7.096 -9.838 1.00 85.12 88 ARG A N 1
ATOM 694 C CA . ARG A 1 88 ? 19.239 -7.896 -10.594 1.00 85.12 88 ARG A CA 1
ATOM 695 C C . ARG A 1 88 ? 18.710 -8.259 -11.978 1.00 85.12 88 ARG A C 1
ATOM 697 O O . ARG A 1 88 ? 19.458 -8.153 -12.945 1.00 85.12 88 ARG A O 1
ATOM 704 N N . GLU A 1 89 ? 17.449 -8.671 -12.073 1.00 88.31 89 GLU A N 1
ATOM 705 C CA . GLU A 1 89 ? 16.808 -9.038 -13.343 1.00 88.31 89 GLU A CA 1
ATOM 706 C C . GLU A 1 89 ? 16.652 -7.840 -14.287 1.00 88.31 89 GLU A C 1
ATOM 708 O O . GLU A 1 89 ? 16.847 -7.976 -15.492 1.00 88.31 89 GLU A O 1
ATOM 713 N N . MET A 1 90 ? 16.398 -6.648 -13.742 1.00 83.69 90 MET A N 1
ATOM 714 C CA . MET A 1 90 ? 16.295 -5.397 -14.501 1.00 83.69 90 MET A CA 1
ATOM 715 C C . MET A 1 90 ? 17.650 -4.822 -14.951 1.00 83.69 90 MET A C 1
ATOM 717 O O . MET A 1 90 ? 17.679 -3.823 -15.665 1.00 83.69 90 MET A O 1
ATOM 721 N N . GLY A 1 91 ? 18.778 -5.414 -14.542 1.00 83.06 91 GLY A N 1
ATOM 722 C CA . GLY A 1 91 ? 20.106 -4.957 -14.960 1.00 83.06 91 GLY A CA 1
ATOM 723 C C . GLY A 1 91 ? 20.576 -3.660 -14.293 1.00 83.06 91 GLY A C 1
ATOM 724 O O . GLY A 1 91 ? 21.278 -2.881 -14.928 1.00 83.06 91 GLY A O 1
ATOM 725 N N . PHE A 1 92 ? 20.234 -3.453 -13.017 1.00 74.12 92 PHE A N 1
ATOM 726 C CA . PHE A 1 92 ? 20.601 -2.265 -12.228 1.00 74.12 92 PHE A CA 1
ATOM 727 C C . PHE A 1 92 ? 20.045 -0.941 -12.783 1.00 74.12 92 PHE A C 1
ATOM 729 O O . PHE A 1 92 ? 20.816 -0.065 -13.181 1.00 74.12 92 PHE A O 1
ATOM 736 N N . PRO A 1 93 ? 18.711 -0.771 -12.799 1.00 75.38 93 PRO A N 1
ATOM 737 C CA . PRO A 1 93 ? 18.095 0.483 -13.217 1.00 75.38 93 PRO A CA 1
ATOM 738 C C . PRO A 1 93 ? 18.526 1.651 -12.319 1.00 75.38 93 PRO A C 1
ATOM 740 O O . PRO A 1 93 ? 18.884 1.459 -11.155 1.00 75.38 93 PRO A O 1
ATOM 743 N N . GLU A 1 94 ? 18.447 2.879 -12.843 1.00 79.12 94 GLU A N 1
ATOM 744 C CA . GLU A 1 94 ? 18.615 4.076 -12.015 1.00 79.12 94 GLU A CA 1
ATOM 745 C C . GLU A 1 94 ? 17.562 4.095 -10.897 1.00 79.12 94 GLU A C 1
ATOM 747 O O . GLU A 1 94 ? 16.344 4.132 -11.137 1.00 79.12 94 GLU A O 1
ATOM 752 N N . TYR A 1 95 ? 18.062 4.076 -9.665 1.00 80.00 95 TYR A N 1
ATOM 753 C CA . TYR A 1 95 ? 17.283 3.943 -8.445 1.00 80.00 95 TYR A CA 1
ATOM 754 C C . TYR A 1 95 ? 17.435 5.195 -7.580 1.00 80.00 95 TYR A C 1
ATOM 756 O O . TYR A 1 95 ? 18.546 5.684 -7.359 1.00 80.00 95 TYR A O 1
ATOM 764 N N . LYS A 1 96 ? 16.310 5.725 -7.101 1.00 86.56 96 LYS A N 1
ATOM 765 C CA . LYS A 1 96 ? 16.245 6.860 -6.175 1.00 86.56 96 LYS A CA 1
ATOM 766 C C . LYS A 1 96 ? 15.380 6.475 -4.984 1.00 86.56 96 LYS A C 1
ATOM 768 O O . LYS A 1 96 ? 14.445 5.697 -5.134 1.00 86.56 96 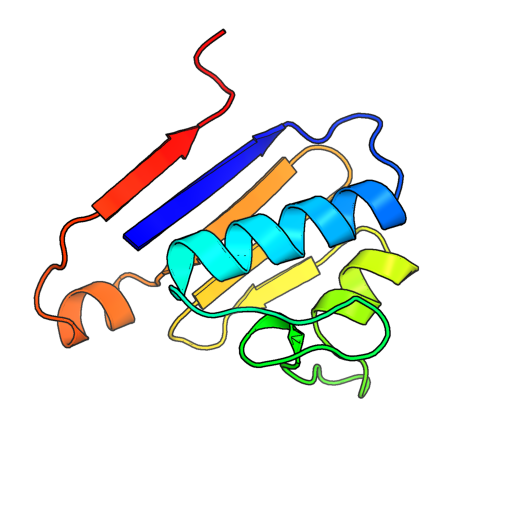LYS A O 1
ATOM 773 N N . MET A 1 97 ? 15.679 7.043 -3.823 1.00 84.69 97 MET A N 1
ATOM 774 C CA . MET A 1 97 ? 14.876 6.864 -2.618 1.00 84.69 97 MET A CA 1
ATOM 775 C C . MET A 1 97 ? 14.316 8.213 -2.188 1.00 84.69 97 MET A C 1
ATOM 777 O O . MET A 1 97 ? 15.064 9.180 -2.037 1.00 84.69 97 MET A O 1
ATOM 781 N N . ASN A 1 98 ? 13.003 8.263 -2.009 1.00 84.44 98 ASN A N 1
ATOM 782 C CA . ASN A 1 98 ? 12.296 9.380 -1.415 1.00 84.44 98 ASN A CA 1
ATOM 783 C C . ASN A 1 98 ? 12.132 9.094 0.075 1.00 84.44 98 ASN A C 1
ATOM 785 O O . ASN A 1 98 ? 11.347 8.220 0.450 1.00 84.44 98 ASN A O 1
ATOM 789 N N . ASP A 1 99 ? 12.934 9.773 0.891 1.00 80.56 99 ASP A N 1
ATOM 790 C CA . ASP A 1 99 ? 12.980 9.582 2.336 1.00 80.56 99 ASP A CA 1
ATOM 791 C C . ASP A 1 99 ? 12.585 10.876 3.052 1.00 80.56 99 ASP A C 1
ATOM 793 O O . ASP A 1 99 ? 13.257 11.906 2.923 1.00 80.56 99 ASP A O 1
ATOM 797 N N . ASP A 1 100 ? 11.496 10.807 3.816 1.00 74.31 100 ASP A N 1
ATOM 798 C CA . ASP A 1 100 ? 10.987 11.930 4.608 1.00 74.31 100 ASP A CA 1
ATOM 799 C C . ASP A 1 100 ? 11.837 12.203 5.873 1.00 74.31 100 ASP A C 1
ATOM 801 O O . ASP A 1 100 ? 11.595 13.194 6.560 1.00 74.31 100 ASP A O 1
ATOM 805 N N . THR A 1 101 ? 12.848 11.383 6.193 1.00 58.22 101 THR A N 1
ATOM 806 C CA . THR A 1 101 ? 13.728 11.576 7.370 1.00 58.22 101 THR A CA 1
ATOM 807 C C . THR A 1 101 ? 14.746 12.725 7.245 1.00 58.22 101 THR A C 1
ATOM 809 O O . THR A 1 101 ? 15.509 12.970 8.178 1.00 58.22 101 THR A O 1
ATOM 812 N N . ASN A 1 102 ? 14.745 13.473 6.134 1.00 42.62 102 ASN A N 1
ATOM 813 C CA . ASN A 1 102 ? 15.676 14.581 5.861 1.00 42.62 102 ASN A CA 1
ATOM 814 C C . ASN A 1 102 ? 15.167 15.993 6.246 1.00 42.62 102 ASN A C 1
ATOM 816 O O . ASN A 1 102 ? 15.687 16.974 5.710 1.00 42.62 102 ASN A O 1
ATOM 820 N N . ASN A 1 103 ? 14.184 16.128 7.147 1.00 36.22 103 ASN A N 1
ATOM 821 C CA . ASN A 1 103 ? 13.712 17.433 7.654 1.00 36.22 103 ASN A CA 1
ATOM 822 C C . ASN A 1 103 ? 14.039 17.659 9.132 1.00 36.22 103 ASN A C 1
ATOM 824 O O . ASN A 1 103 ? 13.595 16.837 9.962 1.00 36.22 103 ASN A O 1
#

Foldseek 3Di:
DEKEKDWQAPPQLQRQLVVQQVRCCVAVVDRQDDLVDGDDQQQPADPVRDGNSVCSSPVVFDFDDPQFWTWTGHNTITTIHGDPSNCVVVPNPDYHYDHPPPD

Solvent-accessible surface area (backbone atoms only — not comparable to full-atom values): 5557 Å² total; per-residue (Å²): 74,32,29,30,40,36,78,38,64,86,53,50,31,65,53,46,28,57,49,48,44,52,35,50,22,45,47,66,76,41,79,27,69,40,81,92,54,47,26,70,78,37,41,39,69,45,99,87,72,43,30,50,35,43,40,25,38,74,67,35,45,47,82,45,70,78,70,43,45,37,41,36,35,43,70,48,39,36,38,31,40,70,31,76,60,37,44,58,76,66,66,64,63,72,74,46,74,49,60,65,87,82,118

pLDDT: mean 92.47, std 10.13, range [36.22, 98.5]

=== Feature glossary ===
Each block in this record encodes a different view of the same protein. In brief:

Predicted aligned error. PAE(i, j) answers: if I align the predicted and true structures on residue i, how far off (in Å) do I expect residue j to be? A block-diagonal PAE matrix with low values on the blocks and high values off-diagonal is the signature of a multi-domain protein with confidently predicted domains but uncertain inter-domain orientation.

Contact-map, Ramachandran, and PAE plots. Plot images: a contact map (which residues are close in 3D, as an N×N binary image), a Ramachandran scatter (backbone torsion angles, revealing secondary-structure composition at a glance), and — for AlphaFold structures — a PAE heatmap (pairwise prediction confidence).

Backbone torsions (φ/ψ). φ (phi) and ψ (psi) are the two rotatable backbone dihedrals per residue: φ is the C(i-1)–N–Cα–C torsion, ψ is the N–Cα–C–N(i+1) torsion, both in degrees on (−180°, 180°]. α-helical residues cluster near (−60°, −45°); β-strand residues near (−120°, +130°). A Ramachandran plot is simply a scatter of (φ, ψ) for every residue.

Foldseek 3Di. A 3Di character summarizes, for each residue, the relative orientation of the Cα frame of its nearest spatial neighbor. Because it encodes fold topology rather than chemistry, 3Di alignments detect remote structural similarity that sequence alignment misses.

Radius of gyration, Cα contacts, bounding box. Three whole-structure scalars: the radius of gyration (RMS distance of Cα from centroid, in Å), the count of Cα–Cα contacts (pairs closer than 8 Å and separated by more than four residues in sequence — i.e. tertiary, not local, contacts), and the bounding-box dimensions. Together they distinguish compact globular folds from extended fibres or disordered chains.

Sequence. Sequence gives the chain of amino acids in standard one-letter code (A=alanine, C=cysteine, …, Y=tyrosine), read N→C. It is the only feature that is directly encoded by the gene; all structural features are derived from the folded form of this sequence.

mmCIF coordinates. Atomic coordinates in PDBx/mmCIF format — the same representation the Protein Data Bank distributes. Each line of the _atom_site loop places one backbone atom in Cartesian space (units: ångströms, origin: arbitrary).

Secondary structure (3-state, P-SEA). Three-state secondary structure (P-SEA) collapses the eight DSSP classes into helix (a), strand (b), and coil (c). P-SEA assigns these from Cα geometry alone — distances and angles — without requiring backbone oxygens, so it works on any Cα trace.

InterPro / GO / CATH / organism. Functional annotations link the protein to curated databases. InterPro entries identify conserved domains and families by matching the sequence against member-database signatures (Pfam, PROSITE, CDD, …). Gene Ontology (GO) terms describe molecular function, biological process, and cellular component in a controlled vocabulary. CATH places the structure in a hierarchical fold classification (Class/Architecture/Topology/Homologous-superfamily). The organism is the source species.

B-factor. B-factor (Debye–Waller factor) reflects atomic displacement in the crystal lattice. It is an experimental observable (units Å²), not a prediction; low values mean the atom is pinned down, high values mean it moves or is heterogeneous across the crystal.

Rendered structure images. Structure images are PyMOL renders from six orthogonal camera directions. Cartoon representation draws helices as coils and strands as arrows; sticks shows the backbone as bonds; surface shows the solvent-excluded envelope. Rainbow coloring maps sequence position to hue (blue→red, N→C); chain coloring assigns a distinct color per polypeptide.

Solvent-accessible surface area. Solvent-accessible surface area (SASA) is the area in Å² traced out by the centre of a 1.4 Å probe sphere (a water molecule) rolled over the protein's van der Waals surface (Sh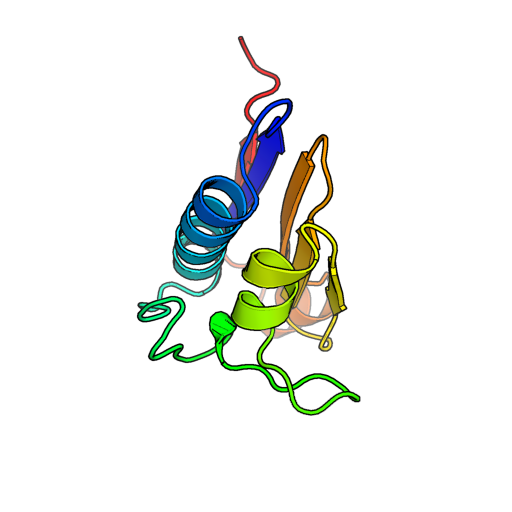rake–Rupley / Lee–Richards construction). Buried residues have near-zero SASA; fully exposed residues can exceed 200 Å². The total SASA scales roughly with the number of surface residues.

Secondary structure (8-state, DSSP). The SS8 string is DSSP's per-residue secondary-structure call. α-helix (H) means an i→i+4 H-bond ladder; β-strand (E) means the residue participates in a β-sheet; 3₁₀ (G) and π (I) are tighter and wider helices; T/S are turns/bends; '-' is loop.

pLDDT. For AlphaFold models, the B-factor field carries pLDDT — the model's own estimate of local accuracy on a 0–100 scale. Regions with pLDDT<50 should be treated as essentially unmodeled; they often correspond to intrinsically disordered segments.

Nearest PDB structures. Nearest PDB neighbors are the top structural matches found by Foldseek when searching this structure against the entire Protein Data Bank. Each hit reports a TM-score (0 to 1; >0.5 almost always implies the same fold) and an E-value. These are *structural* homologs — they may share no detectable sequence similarity.